Protein AF-A0AA38IDA2-F1 (afdb_monomer)

Organism: NCBI:txid2755281

Foldseek 3Di:
DDLQADDLVVLLVLQAADQLPDDDLVSNLVSNVVSLSRHDPVCNQVSVVSNLVSYHHVLVVQPVPDDDRDPVVSSVSSCVRRNPCCDLVNLVVCLVVQDADPPHDPVNSVVVNVVSVVVNVVNVVVPDDVPPVPPPDD

Radius of gyration: 19.17 Å; Cα contacts (8 Å, |Δi|>4): 107; chains: 1; bounding box: 51×43×47 Å

InterPro domains:
  IPR005162 Retrotransposon-derived protein PEG10, N-terminal capsid-like domain [PF03732] (64-122)

Secondary structure (DSSP, 8-state):
----PPPHHHHHHH---B-SSSS-HHHHHHHHHHHHHTS-TTTHHHHHHHHHHTB-HHHHHHHTTS----HHHHHHHHHHHHS----HHHHHHHHHT----TT--HHHHHHHHHHHHHHHHHHHHTT--GGGGGSS--

Nearest PDB structures (foldseek):
  8uyo-assembly1_1  TM=7.172E-01  e=9.179E-02  Homo sapiens

Mean predicted aligned error: 11.55 Å

Sequence (138 aa):
MAEIELPFAEALRLVPEFDGRNLDLHAFINKCDFAITSVKETVKPSLLKGIITKLSGRALDVIKYREITQWNELKFMLEESFGWKKTISYLQMQLNSCVQSRNEDVRSYSLRLEELQYKLINASCENKTEAESKTIST

Structure (mmCIF, N/CA/C/O backbone):
data_AF-A0AA38IDA2-F1
#
_entry.id   AF-A0AA38IDA2-F1
#
loop_
_atom_site.group_PDB
_atom_site.id
_atom_site.type_symbol
_atom_site.label_atom_id
_atom_site.label_alt_id
_atom_site.label_comp_id
_atom_site.label_asym_id
_atom_site.label_entity_id
_atom_site.label_seq_id
_atom_site.pdbx_PDB_ins_code
_atom_site.Cartn_x
_atom_site.Cartn_y
_atom_site.Cartn_z
_atom_site.occupancy
_atom_site.B_iso_or_equiv
_atom_site.auth_seq_id
_atom_site.auth_comp_id
_atom_site.auth_asym_id
_atom_site.auth_atom_id
_atom_site.pdbx_PDB_model_num
ATOM 1 N N . MET A 1 1 ? -17.365 23.407 -0.052 1.00 38.03 1 MET A N 1
ATOM 2 C CA . MET A 1 1 ? -17.645 22.310 -1.004 1.00 38.03 1 MET A CA 1
ATOM 3 C C . MET A 1 1 ? -18.004 21.105 -0.159 1.00 38.03 1 MET A C 1
ATOM 5 O O . MET A 1 1 ? -17.270 20.852 0.783 1.00 38.03 1 MET A O 1
ATOM 9 N N . ALA A 1 2 ? -19.154 20.467 -0.373 1.00 42.44 2 ALA A N 1
ATOM 10 C CA . ALA A 1 2 ? -19.535 19.303 0.426 1.00 42.44 2 ALA A CA 1
ATOM 11 C C . ALA A 1 2 ? -18.580 18.145 0.098 1.00 42.44 2 ALA A C 1
ATOM 13 O O . ALA A 1 2 ? -18.481 17.760 -1.067 1.00 42.44 2 ALA A O 1
ATOM 14 N N . GLU A 1 3 ? -17.853 17.641 1.094 1.00 59.50 3 GLU A N 1
ATOM 15 C CA . GLU A 1 3 ? -17.128 16.376 0.975 1.00 59.50 3 GLU A CA 1
ATOM 16 C C . GLU A 1 3 ? -18.169 15.282 0.730 1.00 59.50 3 GLU A C 1
ATOM 18 O O . GLU A 1 3 ? -19.070 15.066 1.540 1.00 59.50 3 GLU A O 1
ATOM 23 N N . ILE A 1 4 ? -18.116 14.655 -0.444 1.00 69.25 4 ILE A N 1
ATOM 24 C CA . ILE A 1 4 ? -18.990 13.529 -0.761 1.00 69.25 4 ILE A CA 1
ATOM 25 C C . ILE A 1 4 ? -18.483 12.351 0.065 1.00 69.25 4 ILE A C 1
ATOM 27 O O . ILE A 1 4 ? -17.495 11.713 -0.286 1.00 69.25 4 ILE A O 1
ATOM 31 N N . GLU A 1 5 ? -19.155 12.087 1.178 1.00 83.94 5 GLU A N 1
ATOM 32 C CA . GLU A 1 5 ? -18.898 10.910 1.995 1.00 83.94 5 GLU A CA 1
ATOM 33 C C . GLU A 1 5 ? -19.542 9.687 1.336 1.00 83.94 5 GLU A C 1
ATOM 35 O O . GLU A 1 5 ? -20.761 9.610 1.153 1.00 83.94 5 GLU A O 1
ATOM 40 N N . LEU A 1 6 ? -18.719 8.707 0.984 1.00 87.06 6 LEU A N 1
ATOM 41 C CA . LEU A 1 6 ? -19.168 7.431 0.461 1.00 87.06 6 LEU A CA 1
ATOM 42 C C . LEU A 1 6 ? -19.733 6.554 1.590 1.00 87.06 6 LEU A C 1
ATOM 44 O O . LEU A 1 6 ? -19.153 6.459 2.677 1.00 87.06 6 LEU A O 1
ATOM 48 N N . PRO A 1 7 ? -20.843 5.840 1.343 1.00 92.12 7 PRO A N 1
ATOM 49 C CA . PRO A 1 7 ? -21.285 4.768 2.222 1.00 92.12 7 PRO A CA 1
ATOM 50 C C . PRO A 1 7 ? -20.226 3.662 2.333 1.00 92.12 7 PRO A C 1
ATOM 52 O O . PRO A 1 7 ? -19.516 3.370 1.371 1.00 92.12 7 PRO A O 1
ATOM 55 N N . PHE A 1 8 ? -20.187 2.971 3.477 1.00 91.19 8 PHE A N 1
ATOM 56 C CA . PHE A 1 8 ? -19.240 1.874 3.737 1.00 91.19 8 PHE A CA 1
ATOM 57 C C . PHE A 1 8 ? -19.191 0.827 2.612 1.00 91.19 8 PHE A C 1
ATOM 59 O O . PHE A 1 8 ? -18.110 0.409 2.205 1.00 91.19 8 PHE A O 1
ATOM 66 N N . ALA A 1 9 ? -20.353 0.418 2.095 1.00 91.31 9 ALA A N 1
ATOM 67 C CA . ALA A 1 9 ? -20.438 -0.597 1.048 1.00 91.31 9 ALA A CA 1
ATOM 68 C C . ALA A 1 9 ? -19.756 -0.152 -0.256 1.00 91.31 9 ALA A C 1
ATOM 70 O O . ALA A 1 9 ? -19.055 -0.947 -0.875 1.00 91.31 9 ALA A O 1
ATOM 71 N N . GLU A 1 10 ? -19.913 1.114 -0.647 1.00 92.88 10 GLU A N 1
ATOM 72 C CA . GLU A 1 10 ? -19.282 1.661 -1.852 1.00 92.88 10 GLU A CA 1
ATOM 73 C C . GLU A 1 10 ? -17.776 1.833 -1.655 1.00 92.88 10 GLU A C 1
ATOM 75 O O . GLU A 1 10 ? -16.992 1.435 -2.514 1.00 92.88 10 GLU A O 1
ATOM 80 N N . ALA A 1 11 ? -17.352 2.312 -0.482 1.00 92.56 11 ALA A N 1
ATOM 81 C CA . ALA A 1 11 ? -15.935 2.407 -0.146 1.00 92.56 11 ALA A CA 1
ATOM 82 C C . ALA A 1 11 ? -15.240 1.034 -0.175 1.00 92.56 11 ALA A C 1
ATOM 84 O O . ALA A 1 11 ? -14.157 0.901 -0.739 1.00 92.56 11 ALA A O 1
ATOM 85 N N . LEU A 1 12 ? -15.880 -0.013 0.358 1.00 93.62 12 LEU A N 1
ATOM 86 C CA . LEU A 1 12 ? -15.328 -1.369 0.354 1.00 93.62 12 LEU A CA 1
ATOM 87 C C . LEU A 1 12 ? -15.230 -1.971 -1.059 1.00 93.62 12 LEU A C 1
ATOM 89 O O . LEU A 1 12 ? -14.320 -2.752 -1.324 1.00 93.62 12 LEU A O 1
ATOM 93 N N . ARG A 1 13 ? -16.132 -1.605 -1.982 1.00 93.94 13 ARG A N 1
ATOM 94 C CA . ARG A 1 13 ? -16.082 -2.057 -3.387 1.00 93.94 13 ARG A CA 1
ATOM 95 C C . ARG A 1 13 ? -14.895 -1.489 -4.157 1.00 93.94 13 ARG A C 1
ATOM 97 O O . ARG A 1 13 ? -14.447 -2.118 -5.112 1.00 93.94 13 ARG A O 1
ATOM 104 N N . LEU A 1 14 ? -14.395 -0.323 -3.753 1.00 92.25 14 LEU A N 1
ATOM 105 C CA . LEU A 1 14 ? -13.223 0.304 -4.366 1.00 92.25 14 LEU A CA 1
ATOM 106 C C . LEU A 1 14 ? -11.917 -0.399 -3.986 1.00 92.25 14 LEU A C 1
ATOM 108 O O . LEU A 1 14 ? -10.939 -0.290 -4.726 1.00 92.25 14 LEU A O 1
ATOM 112 N N . VAL A 1 15 ? -11.905 -1.119 -2.861 1.00 93.44 15 VAL A N 1
ATOM 113 C CA . VAL A 1 15 ? -10.726 -1.821 -2.349 1.00 93.44 15 VAL A CA 1
ATOM 114 C C . VAL A 1 15 ? -10.456 -3.071 -3.199 1.00 93.44 15 VAL A C 1
ATOM 116 O O . VAL A 1 15 ? -11.250 -4.018 -3.168 1.00 93.44 15 VAL A O 1
ATOM 119 N N . PRO A 1 16 ? -9.345 -3.109 -3.958 1.00 93.38 16 PRO A N 1
ATOM 120 C CA . PRO A 1 16 ? -8.975 -4.282 -4.740 1.00 93.38 16 PRO A CA 1
ATOM 121 C C . PRO A 1 16 ? -8.382 -5.381 -3.847 1.00 93.38 16 PRO A C 1
ATOM 123 O O . PRO A 1 16 ? -7.975 -5.135 -2.715 1.00 93.38 16 PRO A O 1
ATOM 126 N N . GLU A 1 17 ? -8.298 -6.600 -4.371 1.00 93.88 17 GLU A N 1
ATOM 127 C CA . GLU A 1 17 ? -7.562 -7.685 -3.714 1.00 93.88 17 GLU A CA 1
ATOM 128 C C . GLU A 1 17 ? -6.052 -7.519 -3.906 1.00 93.88 17 GLU A C 1
ATOM 130 O O . GLU A 1 17 ? -5.595 -7.044 -4.950 1.00 93.88 17 GLU A O 1
ATOM 135 N N . PHE A 1 18 ? -5.271 -7.922 -2.901 1.00 94.19 18 PHE A N 1
ATOM 136 C CA . PHE A 1 18 ? -3.812 -7.870 -2.960 1.00 94.19 18 PHE A CA 1
ATOM 137 C C . PHE A 1 18 ? -3.174 -9.106 -2.334 1.00 94.19 18 PHE A C 1
ATOM 139 O O . PHE A 1 18 ? -3.382 -9.414 -1.162 1.00 94.19 18 PHE A O 1
ATOM 146 N N . ASP A 1 19 ? -2.369 -9.809 -3.127 1.00 92.00 19 ASP A N 1
ATOM 147 C CA . ASP A 1 19 ? -1.697 -11.056 -2.744 1.00 92.00 19 ASP A CA 1
ATOM 148 C C . ASP A 1 19 ? -0.184 -10.891 -2.497 1.00 92.00 19 ASP A C 1
ATOM 150 O O . ASP A 1 19 ? 0.516 -11.836 -2.107 1.00 92.00 19 ASP A O 1
ATOM 154 N N . GLY A 1 20 ? 0.341 -9.688 -2.752 1.00 85.50 20 GLY A N 1
ATOM 155 C CA . GLY A 1 20 ? 1.768 -9.386 -2.711 1.00 85.50 20 GLY A CA 1
ATOM 156 C C . GLY A 1 20 ? 2.564 -9.906 -3.915 1.00 85.50 20 GLY A C 1
ATOM 157 O O . GLY A 1 20 ? 3.777 -10.085 -3.789 1.00 85.50 20 GLY A O 1
ATOM 158 N N . ARG A 1 21 ? 1.932 -10.229 -5.054 1.00 79.38 21 ARG A N 1
ATOM 159 C CA . ARG A 1 21 ? 2.596 -10.691 -6.296 1.00 79.38 21 ARG A CA 1
ATOM 160 C C . ARG A 1 21 ? 2.066 -10.025 -7.565 1.00 79.38 21 ARG A C 1
ATOM 162 O O . ARG A 1 21 ? 2.876 -9.667 -8.413 1.00 79.38 21 ARG A O 1
ATOM 169 N N . ASN A 1 22 ? 0.745 -9.922 -7.708 1.00 60.94 22 ASN A N 1
ATOM 170 C CA . ASN A 1 22 ? 0.095 -9.711 -9.007 1.00 60.94 22 ASN A CA 1
ATOM 171 C C . ASN A 1 22 ? -0.440 -8.289 -9.239 1.00 60.94 22 ASN A C 1
ATOM 173 O O . ASN A 1 22 ? -0.629 -7.898 -10.389 1.00 60.94 22 ASN A O 1
ATOM 177 N N . LEU A 1 23 ? -0.684 -7.511 -8.179 1.00 65.81 23 LEU A N 1
ATOM 178 C CA . LEU A 1 23 ? -1.113 -6.115 -8.294 1.00 65.81 23 LEU A CA 1
ATOM 179 C C . LEU A 1 23 ? 0.061 -5.169 -8.030 1.00 65.81 23 LEU A C 1
ATOM 181 O O . LEU A 1 23 ? 0.865 -5.413 -7.130 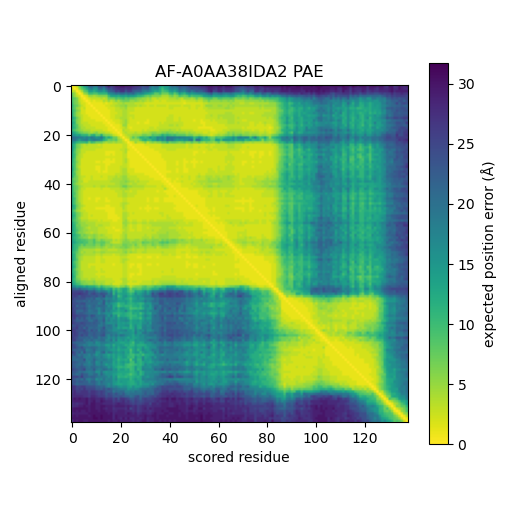1.00 65.81 23 LEU A O 1
ATOM 185 N N . ASP A 1 24 ? 0.115 -4.060 -8.767 1.00 81.31 24 ASP A N 1
ATOM 186 C CA . ASP A 1 24 ? 0.975 -2.931 -8.419 1.00 81.31 24 ASP A CA 1
ATOM 187 C C . ASP A 1 24 ? 0.581 -2.403 -7.029 1.00 81.31 24 ASP A C 1
ATOM 189 O O . ASP A 1 24 ? -0.559 -1.973 -6.814 1.00 81.31 24 ASP A O 1
ATOM 193 N N . LEU A 1 25 ? 1.524 -2.456 -6.083 1.00 87.50 25 LEU A N 1
ATOM 194 C CA . LEU A 1 25 ? 1.329 -1.981 -4.717 1.00 87.50 25 LEU A CA 1
ATOM 195 C C . LEU A 1 25 ? 0.875 -0.515 -4.697 1.00 87.50 25 LEU A C 1
ATOM 197 O O . LEU A 1 25 ? -0.008 -0.171 -3.914 1.00 87.50 25 LEU A O 1
ATOM 201 N N . HIS A 1 26 ? 1.418 0.339 -5.571 1.00 86.56 26 HIS A N 1
ATOM 202 C CA . HIS A 1 26 ? 1.007 1.743 -5.632 1.00 86.56 26 HIS A CA 1
ATOM 203 C C . HIS A 1 26 ? -0.458 1.877 -6.048 1.00 86.56 26 HIS A C 1
ATOM 205 O O . HIS A 1 26 ? -1.199 2.665 -5.464 1.00 86.56 26 HIS A O 1
ATOM 211 N N . ALA A 1 27 ? -0.912 1.075 -7.014 1.00 87.81 27 ALA A N 1
ATOM 212 C CA . ALA A 1 27 ? -2.309 1.073 -7.434 1.00 87.81 27 ALA A CA 1
ATOM 213 C C . ALA A 1 27 ? -3.251 0.572 -6.324 1.00 87.81 27 ALA A C 1
ATOM 215 O O . ALA A 1 27 ? -4.348 1.112 -6.171 1.00 87.81 27 ALA A O 1
ATOM 216 N N . PHE A 1 28 ? -2.829 -0.431 -5.542 1.00 92.31 28 PHE A N 1
ATOM 217 C CA . PHE A 1 28 ? -3.552 -0.878 -4.346 1.00 92.31 28 PHE A CA 1
ATOM 218 C C . PHE A 1 28 ? -3.670 0.256 -3.320 1.00 92.31 28 PHE A C 1
ATOM 220 O O . PHE A 1 28 ? -4.779 0.627 -2.936 1.00 92.31 28 PHE A O 1
ATOM 227 N N . ILE A 1 29 ? -2.532 0.836 -2.924 1.00 92.88 29 ILE A N 1
ATOM 228 C CA . ILE A 1 29 ? -2.450 1.896 -1.914 1.00 92.88 29 ILE A CA 1
ATOM 229 C C . ILE A 1 29 ? -3.296 3.098 -2.321 1.00 92.88 29 ILE A C 1
ATOM 231 O O . ILE A 1 29 ? -4.108 3.542 -1.522 1.00 92.88 29 ILE A O 1
ATOM 235 N N . ASN A 1 30 ? -3.185 3.572 -3.564 1.00 91.38 30 ASN A N 1
ATOM 236 C CA . ASN A 1 30 ? -3.934 4.738 -4.037 1.00 91.38 30 ASN A CA 1
ATOM 237 C C . ASN A 1 30 ? -5.455 4.525 -3.966 1.00 91.38 30 ASN A C 1
ATOM 239 O O . ASN A 1 30 ? -6.195 5.432 -3.586 1.00 91.38 30 ASN A O 1
ATOM 243 N N . LYS A 1 31 ? -5.939 3.323 -4.306 1.00 93.56 31 LYS A N 1
ATOM 244 C CA . LYS A 1 31 ? -7.370 2.989 -4.204 1.00 93.56 31 LYS A CA 1
ATOM 245 C C . LYS A 1 31 ? -7.835 2.918 -2.751 1.00 93.56 31 LYS A C 1
ATOM 247 O O . LYS A 1 31 ? -8.916 3.413 -2.437 1.00 93.56 31 LYS A O 1
ATOM 252 N N . CYS A 1 32 ? -7.022 2.345 -1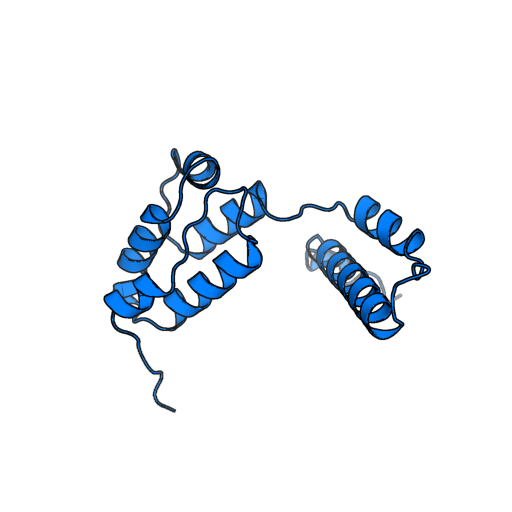.867 1.00 95.00 32 CYS A N 1
ATOM 253 C CA . CYS A 1 32 ? -7.309 2.289 -0.435 1.00 95.00 32 CYS A CA 1
ATOM 254 C C . CYS A 1 32 ? -7.254 3.678 0.227 1.00 95.00 32 CYS A C 1
ATOM 256 O O . CYS A 1 32 ? -8.147 3.999 1.007 1.00 95.00 32 CYS A O 1
ATOM 258 N N . ASP A 1 33 ? -6.280 4.522 -0.129 1.00 94.81 33 ASP A N 1
ATOM 259 C CA . ASP A 1 33 ? -6.168 5.919 0.315 1.00 94.81 33 ASP A CA 1
ATOM 260 C C . ASP A 1 33 ? -7.425 6.703 -0.083 1.00 94.81 33 ASP A C 1
ATOM 262 O O . ASP A 1 33 ? -8.034 7.386 0.744 1.00 94.81 33 ASP A O 1
ATOM 266 N N . PHE A 1 34 ? -7.879 6.548 -1.3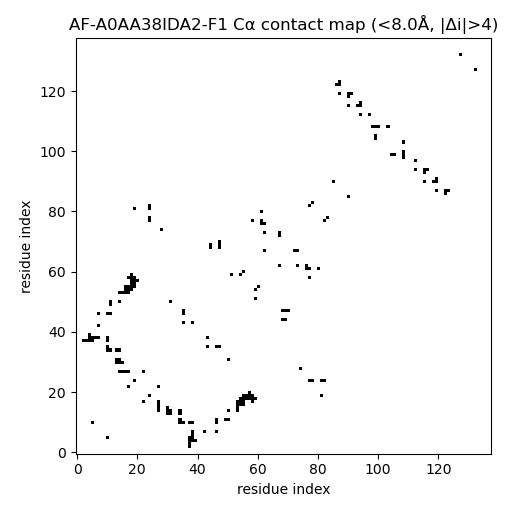29 1.00 94.25 34 PHE A N 1
ATOM 267 C CA . PHE A 1 34 ? -9.119 7.168 -1.787 1.00 94.25 34 PHE A CA 1
ATOM 268 C C . PHE A 1 34 ? -10.340 6.656 -1.007 1.00 94.25 34 PHE A C 1
ATOM 270 O O . PHE A 1 34 ? -11.150 7.455 -0.541 1.00 94.25 34 PHE A O 1
ATOM 277 N N . ALA A 1 35 ? -10.463 5.342 -0.795 1.00 94.38 35 ALA A N 1
ATOM 278 C CA . ALA A 1 35 ? -11.575 4.770 -0.036 1.00 94.38 35 ALA A CA 1
ATOM 279 C C . ALA A 1 35 ? -11.598 5.254 1.427 1.00 94.38 35 ALA A C 1
ATOM 281 O O . ALA A 1 35 ? -12.662 5.588 1.941 1.00 94.38 35 ALA A O 1
ATOM 282 N N . ILE A 1 36 ? -10.438 5.335 2.087 1.00 93.88 36 ILE A N 1
ATOM 283 C CA . ILE A 1 36 ? -10.300 5.797 3.479 1.00 93.88 36 ILE A CA 1
ATOM 284 C C . ILE A 1 36 ? -10.583 7.297 3.612 1.00 93.88 36 ILE A C 1
ATOM 286 O O . ILE A 1 36 ? -11.222 7.709 4.577 1.00 93.88 36 ILE A O 1
ATOM 290 N N . THR A 1 37 ? -10.122 8.118 2.667 1.00 93.06 37 THR A N 1
ATOM 291 C CA . THR A 1 37 ? -10.361 9.575 2.681 1.00 93.06 37 THR A CA 1
ATOM 292 C C . THR A 1 37 ? -11.796 9.941 2.312 1.00 93.06 37 THR A C 1
ATOM 294 O O . THR A 1 37 ? -12.285 10.979 2.743 1.00 93.06 37 THR A O 1
ATOM 297 N N . SER A 1 38 ? -12.494 9.068 1.582 1.00 91.75 38 SER A N 1
ATOM 298 C CA . SER A 1 38 ? -13.877 9.286 1.150 1.00 91.75 38 SER A CA 1
ATOM 299 C C . SER A 1 38 ? -14.933 8.845 2.170 1.00 91.75 38 SER A C 1
ATOM 301 O O . SER A 1 38 ? -16.116 8.897 1.855 1.00 91.75 38 SER A O 1
ATOM 303 N N . VAL A 1 39 ? -14.568 8.376 3.369 1.00 92.88 39 VAL A N 1
ATOM 304 C CA . VAL A 1 39 ? -15.532 7.932 4.397 1.00 92.88 39 VAL A CA 1
ATOM 305 C C . VAL A 1 39 ? -15.405 8.721 5.697 1.00 92.88 39 VAL A C 1
ATOM 307 O O . VAL A 1 39 ? -14.348 9.257 6.027 1.00 92.88 39 VAL A O 1
ATOM 310 N N . LYS A 1 40 ? -16.480 8.710 6.495 1.00 92.12 40 LYS A N 1
ATOM 311 C CA . LYS A 1 40 ? -16.493 9.250 7.863 1.00 92.12 40 LYS A CA 1
ATOM 312 C C . LYS A 1 40 ? -15.415 8.620 8.737 1.00 92.12 40 LYS A C 1
ATOM 314 O O . LYS A 1 40 ? -15.217 7.404 8.705 1.00 92.12 40 LYS A O 1
ATOM 319 N N . GLU A 1 41 ? -14.839 9.422 9.632 1.00 90.38 41 GLU A N 1
ATOM 320 C CA . GLU A 1 41 ? -13.842 8.976 10.618 1.00 90.38 41 GLU A CA 1
ATOM 321 C C . GLU A 1 41 ? -14.321 7.766 11.435 1.00 90.38 41 GLU A C 1
ATOM 323 O O . GLU A 1 41 ? -13.584 6.808 11.645 1.00 90.38 41 GLU A O 1
ATOM 328 N N . THR A 1 42 ? -15.602 7.750 11.814 1.00 91.88 42 THR A N 1
ATOM 329 C CA . THR A 1 42 ? -16.221 6.657 12.581 1.00 91.88 42 THR A CA 1
ATOM 330 C C . THR A 1 42 ? -16.263 5.324 11.828 1.00 91.88 42 THR A C 1
ATOM 332 O O . THR A 1 42 ? -16.347 4.266 12.451 1.00 91.88 42 THR A O 1
ATOM 335 N N . VAL A 1 43 ? -16.202 5.354 10.494 1.00 93.38 43 VAL A N 1
ATOM 336 C CA . VAL A 1 43 ? -16.275 4.172 9.625 1.00 93.38 43 VAL A CA 1
ATOM 337 C C . VAL A 1 43 ? -14.881 3.639 9.282 1.00 93.38 43 VAL A C 1
ATOM 339 O O . VAL A 1 43 ? -14.744 2.440 9.023 1.00 93.38 43 VAL A O 1
ATOM 342 N N . LYS A 1 44 ? -13.833 4.473 9.343 1.00 93.62 44 LYS A N 1
ATOM 343 C CA . LYS A 1 44 ? -12.453 4.098 8.982 1.00 93.62 44 LYS A CA 1
ATOM 344 C C . LYS A 1 44 ? -11.943 2.822 9.670 1.00 93.62 44 LYS A C 1
ATOM 346 O O . LYS A 1 44 ? -11.395 1.984 8.956 1.00 93.62 44 LYS A O 1
ATOM 351 N N . PRO A 1 45 ? -12.174 2.573 10.978 1.00 95.06 45 PRO A N 1
ATOM 352 C CA . PRO A 1 45 ? -11.741 1.321 11.611 1.00 95.06 45 PRO A CA 1
ATOM 353 C C . PRO A 1 45 ? -12.415 0.078 11.015 1.00 95.06 45 PRO A C 1
ATOM 355 O O . PRO A 1 45 ? -11.798 -0.979 10.886 1.00 95.06 45 PRO A O 1
ATOM 358 N N . SER A 1 46 ? -13.686 0.195 10.623 1.00 95.06 46 SER A N 1
ATOM 359 C CA . SER A 1 46 ? -14.418 -0.897 9.972 1.00 95.06 46 SER A CA 1
ATOM 360 C C . SER A 1 46 ? -13.947 -1.101 8.535 1.00 95.06 46 SER A C 1
ATOM 362 O O . SER A 1 46 ? -13.804 -2.238 8.088 1.00 95.06 46 SER A O 1
ATOM 364 N N . LEU A 1 47 ? -13.659 -0.010 7.818 1.00 96.06 47 LEU A N 1
ATOM 365 C CA . LEU A 1 47 ? -13.102 -0.074 6.470 1.00 96.06 47 LEU A CA 1
ATOM 366 C C . LEU A 1 47 ? -11.701 -0.692 6.473 1.00 96.06 47 LEU A C 1
ATOM 368 O O . LEU A 1 47 ? -11.431 -1.540 5.632 1.00 96.06 47 LEU A O 1
ATOM 372 N N . LEU A 1 48 ? -10.854 -0.365 7.454 1.00 96.69 48 LEU A N 1
ATOM 373 C CA . LEU A 1 48 ? -9.543 -0.991 7.635 1.00 96.69 48 LEU A CA 1
ATOM 374 C C . LEU A 1 48 ? -9.657 -2.510 7.800 1.00 96.69 48 LEU A C 1
ATOM 376 O O . LEU A 1 48 ? -8.945 -3.251 7.126 1.00 96.69 48 LEU A O 1
ATOM 380 N N . LYS A 1 49 ? -10.592 -2.988 8.631 1.00 95.31 49 LYS A N 1
ATOM 381 C CA . LYS A 1 49 ? -10.871 -4.430 8.741 1.00 95.31 49 LYS A CA 1
ATOM 382 C C . LYS A 1 49 ? -11.285 -5.017 7.394 1.00 95.31 49 LYS A C 1
ATOM 384 O O . LYS A 1 49 ? -10.779 -6.066 7.011 1.00 95.31 49 LYS A O 1
ATOM 389 N N . GLY A 1 50 ? -12.146 -4.318 6.655 1.00 95.75 50 GLY A N 1
ATOM 390 C CA . GLY A 1 50 ? -12.520 -4.682 5.288 1.00 95.75 50 GLY A CA 1
ATOM 391 C C . GLY A 1 50 ? -11.316 -4.788 4.346 1.00 95.75 50 GLY A C 1
ATOM 392 O O . GLY A 1 50 ? -11.186 -5.784 3.640 1.00 95.75 50 GLY A O 1
ATOM 393 N N . ILE A 1 51 ? -10.390 -3.829 4.390 1.00 95.94 51 ILE A N 1
ATOM 394 C CA . ILE A 1 51 ? -9.150 -3.853 3.602 1.00 95.94 51 ILE A CA 1
ATOM 395 C C . ILE A 1 51 ? -8.282 -5.054 3.984 1.00 95.94 51 ILE A C 1
ATOM 397 O O . ILE A 1 51 ? -7.805 -5.759 3.100 1.00 95.94 51 ILE A O 1
ATOM 401 N N . ILE A 1 52 ? -8.133 -5.350 5.277 1.00 95.25 52 ILE A N 1
ATOM 402 C CA . ILE A 1 52 ? -7.384 -6.524 5.748 1.00 95.25 52 ILE A CA 1
ATOM 403 C C . ILE A 1 52 ? -7.982 -7.819 5.182 1.00 95.25 52 ILE A C 1
ATOM 405 O O . ILE A 1 52 ? -7.234 -8.695 4.758 1.00 95.25 52 ILE A O 1
ATOM 409 N N . THR A 1 53 ? -9.314 -7.931 5.081 1.00 94.75 53 THR A N 1
ATOM 410 C CA . THR A 1 53 ? -9.952 -9.115 4.465 1.00 94.75 53 THR A CA 1
ATOM 411 C C . THR A 1 53 ? -9.687 -9.265 2.964 1.00 94.75 53 THR A C 1
ATOM 413 O O . THR A 1 53 ? -9.881 -10.349 2.421 1.00 94.75 53 THR A O 1
ATOM 416 N N . LYS A 1 54 ? -9.247 -8.198 2.284 1.00 94.50 54 LYS A N 1
ATOM 417 C CA . LYS A 1 54 ? -8.863 -8.208 0.862 1.00 94.50 54 LYS A CA 1
ATOM 418 C C . LYS A 1 54 ? -7.397 -8.584 0.640 1.00 94.50 54 LYS A C 1
ATOM 420 O O . LYS A 1 54 ? -6.971 -8.733 -0.508 1.00 94.50 54 LYS A O 1
ATOM 425 N N . LEU A 1 55 ? -6.633 -8.754 1.718 1.00 94.25 55 LEU A N 1
ATOM 426 C CA . LEU A 1 55 ? -5.265 -9.244 1.662 1.00 94.25 55 LEU A CA 1
ATOM 427 C C . LEU A 1 55 ? -5.250 -10.769 1.638 1.00 94.25 55 LEU A C 1
ATOM 429 O O . LEU A 1 55 ? -5.962 -11.438 2.383 1.00 94.25 55 LEU A O 1
ATOM 433 N N . SER A 1 56 ? -4.394 -11.327 0.793 1.00 93.75 56 SER A N 1
ATOM 434 C CA . SER A 1 56 ? -4.199 -12.769 0.676 1.00 93.75 56 SER A CA 1
ATOM 435 C C . SER A 1 56 ? -2.723 -13.104 0.462 1.00 93.75 56 SER A C 1
ATOM 437 O O . SER A 1 56 ? -1.871 -12.217 0.355 1.00 93.75 56 SER A O 1
ATOM 439 N N . GLY A 1 57 ? -2.392 -14.397 0.448 1.00 92.81 57 GLY A N 1
ATOM 440 C CA . GLY A 1 57 ? -1.045 -14.873 0.136 1.00 92.81 57 GLY A CA 1
ATOM 441 C C . GLY A 1 57 ? 0.045 -14.198 0.975 1.00 92.81 57 GLY A C 1
ATOM 442 O O . GLY A 1 57 ? -0.049 -14.126 2.200 1.00 92.81 57 GLY A O 1
ATOM 443 N N . ARG A 1 58 ? 1.073 -13.667 0.298 1.00 90.56 58 ARG A N 1
ATOM 444 C CA . ARG A 1 58 ? 2.222 -13.047 0.976 1.00 90.56 58 ARG A CA 1
ATOM 445 C C . ARG A 1 58 ? 1.827 -11.782 1.730 1.00 90.56 58 ARG A C 1
ATOM 447 O O . ARG A 1 58 ? 2.406 -11.508 2.775 1.00 90.56 58 ARG A O 1
ATOM 454 N N . ALA A 1 59 ? 0.868 -11.016 1.211 1.00 91.75 59 ALA A N 1
ATOM 455 C CA . ALA A 1 59 ? 0.419 -9.790 1.864 1.00 91.75 59 ALA A CA 1
ATOM 456 C C . ALA A 1 59 ? -0.214 -10.078 3.230 1.00 91.75 59 ALA A C 1
ATOM 458 O O . ALA A 1 59 ? 0.063 -9.371 4.195 1.00 91.75 59 ALA A O 1
ATOM 459 N N . LEU A 1 60 ? -0.989 -11.162 3.330 1.00 92.81 60 LEU A N 1
ATOM 460 C CA . LEU A 1 60 ? -1.545 -11.616 4.602 1.00 92.81 60 LEU A CA 1
ATOM 461 C C . LEU A 1 60 ? -0.453 -12.144 5.550 1.00 92.81 60 LEU A C 1
ATOM 463 O O . LEU A 1 60 ? -0.482 -11.857 6.746 1.00 92.81 60 LEU A O 1
ATOM 467 N N . ASP A 1 61 ? 0.547 -12.858 5.025 1.00 92.56 61 ASP A N 1
ATOM 468 C CA . ASP A 1 61 ? 1.678 -13.361 5.816 1.00 92.56 61 ASP A CA 1
ATOM 469 C C . ASP A 1 61 ? 2.495 -12.256 6.499 1.00 92.56 61 ASP A C 1
ATOM 471 O O . ASP A 1 61 ? 3.009 -12.477 7.595 1.00 92.56 61 ASP A O 1
ATOM 475 N N . VAL A 1 62 ? 2.609 -11.077 5.881 1.00 90.75 62 VAL A N 1
ATOM 476 C CA . VAL A 1 62 ? 3.327 -9.924 6.456 1.00 90.75 62 VAL A CA 1
ATOM 477 C C . VAL A 1 62 ? 2.636 -9.397 7.714 1.00 90.75 62 VAL A C 1
ATOM 479 O O . VAL A 1 62 ? 3.302 -8.947 8.646 1.00 90.75 62 VAL A O 1
ATOM 482 N N . ILE A 1 63 ? 1.308 -9.484 7.765 1.00 92.19 63 ILE A N 1
ATOM 483 C CA . ILE A 1 63 ? 0.507 -8.849 8.815 1.00 92.19 63 ILE A CA 1
ATOM 484 C C . ILE A 1 63 ? -0.046 -9.827 9.857 1.00 92.19 63 ILE A C 1
ATOM 486 O O . ILE A 1 63 ? -0.543 -9.395 10.891 1.00 92.19 63 ILE A O 1
ATOM 490 N N . LYS A 1 64 ? 0.053 -11.142 9.627 1.00 89.19 64 LYS A N 1
ATOM 491 C CA . LYS A 1 64 ? -0.630 -12.185 10.423 1.00 89.19 64 LYS A CA 1
ATOM 492 C C . LYS A 1 64 ? -0.356 -12.179 11.932 1.00 89.19 64 LYS A C 1
ATOM 494 O O . LYS A 1 64 ? -1.172 -12.693 12.688 1.00 89.19 64 LYS A O 1
ATOM 499 N N . TYR A 1 65 ? 0.786 -11.649 12.369 1.00 87.88 65 TYR A N 1
ATOM 500 C CA . TYR A 1 65 ? 1.187 -11.605 13.783 1.00 87.88 65 TYR A CA 1
ATOM 501 C C . TYR A 1 65 ? 1.199 -10.185 14.356 1.00 87.88 65 TYR A C 1
ATOM 503 O O . TYR A 1 65 ? 1.829 -9.946 15.385 1.00 87.88 65 TYR A O 1
ATOM 511 N N . ARG A 1 66 ? 0.559 -9.229 13.677 1.00 88.06 66 ARG A N 1
ATOM 512 C CA . ARG A 1 66 ? 0.533 -7.823 14.080 1.00 88.06 66 ARG A CA 1
ATOM 513 C C . ARG A 1 66 ? -0.902 -7.348 14.225 1.00 88.06 66 ARG A C 1
ATOM 515 O O . ARG A 1 66 ? -1.758 -7.657 13.399 1.00 88.06 66 ARG A O 1
ATOM 522 N N . GLU A 1 67 ? -1.156 -6.587 15.280 1.00 89.94 67 GLU A N 1
ATOM 523 C CA . GLU A 1 67 ? -2.440 -5.928 15.473 1.00 89.94 67 GLU A CA 1
ATOM 524 C C . GLU A 1 67 ? -2.416 -4.575 14.767 1.00 89.94 67 GLU A C 1
ATOM 526 O O . GLU A 1 67 ? -1.812 -3.623 15.248 1.00 89.94 67 GLU A O 1
ATOM 531 N N . ILE A 1 68 ? -3.072 -4.505 13.612 1.00 92.94 68 ILE A N 1
ATOM 532 C CA . ILE A 1 68 ? -3.136 -3.287 12.808 1.00 92.94 68 ILE A CA 1
ATOM 533 C C . ILE A 1 68 ? -4.369 -2.493 13.202 1.00 92.94 68 ILE A C 1
ATOM 535 O O . ILE A 1 68 ? -5.502 -2.934 12.985 1.00 92.94 68 ILE A O 1
ATOM 539 N N . THR A 1 69 ? -4.147 -1.288 13.715 1.00 91.56 69 THR A N 1
ATOM 540 C CA . THR A 1 69 ? -5.237 -0.398 14.148 1.00 91.56 69 THR A CA 1
ATOM 541 C C . THR A 1 69 ? -5.413 0.816 13.244 1.00 91.56 69 THR A C 1
ATOM 543 O O . THR A 1 69 ? -6.488 1.417 13.231 1.00 91.56 69 THR A O 1
ATOM 546 N N . GLN A 1 70 ? -4.388 1.156 12.458 1.00 93.38 70 GLN A N 1
ATOM 547 C CA . GLN A 1 70 ? -4.367 2.331 11.593 1.00 93.38 70 GLN A CA 1
ATOM 548 C C . GLN A 1 70 ? -4.011 1.964 10.153 1.00 93.38 70 GLN A C 1
ATOM 550 O O . GLN A 1 70 ? -3.142 1.132 9.896 1.00 93.38 70 GLN A O 1
ATOM 555 N N . TRP A 1 71 ? -4.644 2.641 9.192 1.00 94.81 71 TRP A N 1
ATOM 556 C CA . TRP A 1 71 ? -4.340 2.443 7.772 1.00 94.81 71 TRP A CA 1
ATOM 557 C C . TRP A 1 71 ? -2.879 2.773 7.436 1.00 94.81 71 TRP A C 1
ATOM 559 O O . TRP A 1 71 ? -2.237 2.017 6.714 1.00 94.81 71 TRP A O 1
ATOM 569 N N . ASN A 1 72 ? -2.323 3.837 8.022 1.00 92.38 72 ASN A N 1
ATOM 570 C CA . ASN A 1 72 ? -0.926 4.226 7.801 1.00 92.38 72 ASN A CA 1
ATOM 571 C C . ASN A 1 72 ? 0.068 3.138 8.236 1.00 92.38 72 ASN A C 1
ATOM 573 O O . ASN A 1 72 ? 1.098 2.957 7.594 1.00 92.38 72 ASN A O 1
ATOM 577 N N . GLU A 1 73 ? -0.253 2.390 9.294 1.00 94.00 73 GLU A N 1
ATOM 578 C CA . GLU A 1 73 ? 0.564 1.270 9.764 1.00 94.00 73 GLU A CA 1
ATOM 579 C C . GLU A 1 73 ? 0.560 0.122 8.744 1.00 94.00 73 GLU A C 1
ATOM 581 O O . GLU A 1 73 ? 1.615 -0.397 8.378 1.00 94.00 73 GLU A O 1
ATOM 586 N N . LEU A 1 74 ? -0.622 -0.235 8.225 1.00 94.44 74 LEU A N 1
ATOM 587 C CA . LEU A 1 74 ? -0.748 -1.240 7.169 1.00 94.44 74 LEU A CA 1
ATOM 588 C C . LEU A 1 74 ? -0.004 -0.816 5.901 1.00 94.44 74 LEU A C 1
ATOM 590 O O . LEU A 1 74 ? 0.767 -1.602 5.354 1.00 94.44 74 LEU A O 1
ATOM 594 N N . LYS A 1 75 ? -0.213 0.427 5.457 1.00 93.75 75 LYS A N 1
ATOM 595 C CA . LYS A 1 75 ? 0.449 1.009 4.286 1.00 93.75 75 LYS A CA 1
ATOM 596 C C . LYS A 1 75 ? 1.968 0.890 4.398 1.00 93.75 75 LYS A C 1
ATOM 598 O O . LYS A 1 75 ? 2.583 0.293 3.518 1.00 93.75 75 LYS A O 1
ATOM 603 N N . PHE A 1 76 ? 2.538 1.341 5.517 1.00 89.38 76 PHE A N 1
ATOM 604 C CA . PHE A 1 76 ? 3.974 1.262 5.770 1.00 89.38 76 PHE A CA 1
ATOM 605 C C . PHE A 1 76 ? 4.505 -0.175 5.678 1.00 89.38 76 PHE A C 1
ATOM 607 O O . PHE A 1 76 ? 5.512 -0.421 5.024 1.00 89.38 76 PHE A O 1
ATOM 614 N N . MET A 1 77 ? 3.820 -1.153 6.275 1.00 90.12 77 MET A N 1
ATOM 615 C CA . MET A 1 77 ? 4.278 -2.549 6.237 1.00 90.12 77 MET A CA 1
ATOM 616 C C . MET A 1 77 ? 4.224 -3.166 4.840 1.00 90.12 77 MET A C 1
ATOM 618 O O . MET A 1 77 ? 5.099 -3.958 4.470 1.00 90.12 77 MET A O 1
ATOM 622 N N . LEU A 1 78 ? 3.199 -2.819 4.059 1.00 90.88 78 LEU A N 1
ATOM 623 C CA . LEU A 1 78 ? 3.094 -3.264 2.675 1.00 90.88 78 LEU A CA 1
ATOM 624 C C . LEU A 1 78 ? 4.184 -2.615 1.809 1.00 90.88 78 LEU A C 1
ATOM 626 O O . LEU A 1 78 ? 4.794 -3.308 0.999 1.00 90.88 78 LEU A O 1
ATOM 630 N N . GLU A 1 79 ? 4.486 -1.332 2.015 1.00 88.31 79 GLU A N 1
ATOM 631 C CA . GLU A 1 79 ? 5.602 -0.627 1.367 1.00 88.31 79 GLU A CA 1
ATOM 632 C C . GLU A 1 79 ? 6.962 -1.200 1.782 1.00 88.31 79 GLU A C 1
ATOM 634 O O . GLU A 1 79 ? 7.829 -1.421 0.939 1.00 88.31 79 GLU A O 1
ATOM 639 N N . GLU A 1 80 ? 7.149 -1.545 3.054 1.00 85.62 80 GLU A N 1
ATOM 640 C CA . GLU A 1 80 ? 8.395 -2.133 3.542 1.00 85.62 80 GLU A CA 1
ATOM 641 C C . GLU A 1 80 ? 8.670 -3.514 2.921 1.00 85.62 80 GLU A C 1
ATOM 643 O O . GLU A 1 80 ? 9.8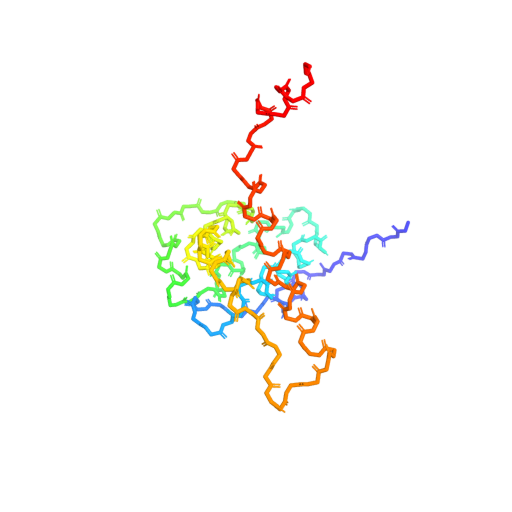28 -3.842 2.628 1.00 85.62 80 GLU A O 1
ATOM 648 N N . SER A 1 81 ? 7.608 -4.304 2.725 1.00 86.81 81 SER A N 1
ATOM 649 C CA . SER A 1 81 ? 7.681 -5.708 2.299 1.00 86.81 81 SER A CA 1
ATOM 650 C C . SER A 1 81 ? 7.581 -5.902 0.785 1.00 86.81 81 SER A C 1
ATOM 652 O O . SER A 1 81 ? 8.229 -6.789 0.230 1.00 86.81 81 SER A O 1
ATOM 654 N N . PHE A 1 82 ? 6.750 -5.100 0.117 1.00 85.31 82 PHE A N 1
ATOM 655 C CA . PHE A 1 82 ? 6.433 -5.223 -1.310 1.00 85.31 82 PHE A CA 1
ATOM 656 C C . PHE A 1 82 ? 6.757 -3.967 -2.111 1.00 85.31 82 PHE A C 1
ATOM 658 O O . PHE A 1 82 ? 6.732 -4.020 -3.341 1.00 85.31 82 PHE A O 1
ATOM 665 N N . GLY A 1 83 ? 7.059 -2.849 -1.448 1.00 72.75 83 GLY A N 1
ATOM 666 C CA . GLY A 1 83 ? 7.527 -1.653 -2.126 1.00 72.75 83 GLY A CA 1
ATOM 667 C C . GLY A 1 83 ? 8.817 -1.958 -2.872 1.00 72.75 83 GLY A C 1
ATOM 668 O O . GLY A 1 83 ? 9.671 -2.730 -2.422 1.00 72.75 83 GLY A O 1
ATOM 669 N N . TRP A 1 84 ? 8.960 -1.371 -4.056 1.00 64.38 84 TRP A N 1
ATOM 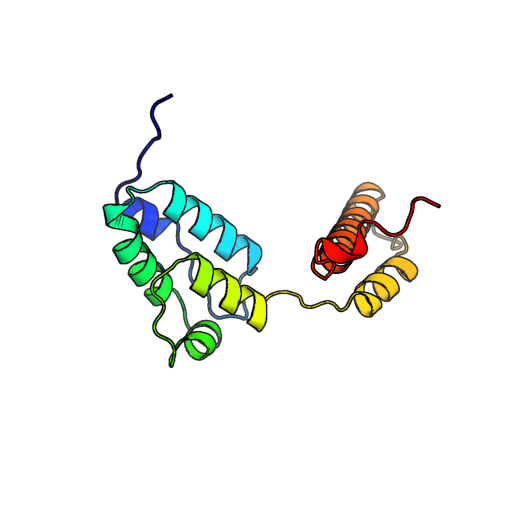670 C CA . TRP A 1 84 ? 10.191 -1.477 -4.822 1.00 64.38 84 TRP A CA 1
ATOM 671 C C . TRP A 1 84 ? 11.325 -0.754 -4.090 1.00 64.38 84 TRP A C 1
ATOM 673 O O . TRP A 1 84 ? 11.635 0.398 -4.376 1.00 64.38 84 TRP A O 1
ATOM 683 N N . LYS A 1 85 ? 12.021 -1.469 -3.201 1.00 58.47 85 LYS A N 1
ATOM 684 C CA . LYS A 1 85 ? 13.331 -1.073 -2.673 1.00 58.47 85 LYS A CA 1
ATOM 685 C C . LYS A 1 85 ? 14.391 -1.267 -3.756 1.00 58.47 85 LYS A C 1
ATOM 687 O O . LYS A 1 85 ? 15.276 -2.115 -3.647 1.00 58.47 85 LYS A O 1
ATOM 692 N N . LYS A 1 86 ? 14.303 -0.506 -4.847 1.00 61.56 86 LYS A N 1
ATOM 693 C CA . LYS A 1 86 ? 15.465 -0.335 -5.715 1.00 61.56 86 LYS A CA 1
ATOM 694 C C . LYS A 1 86 ? 16.435 0.538 -4.927 1.00 61.56 86 LYS A C 1
ATOM 696 O O . LYS A 1 86 ? 16.163 1.713 -4.707 1.00 61.56 86 LYS A O 1
ATOM 701 N N . THR A 1 87 ? 17.532 -0.045 -4.452 1.00 66.88 87 THR A N 1
ATOM 702 C CA . THR A 1 87 ? 18.595 0.729 -3.803 1.00 66.88 87 THR A CA 1
ATOM 703 C C . THR A 1 87 ? 19.001 1.888 -4.715 1.00 66.88 87 THR A C 1
ATOM 705 O O . THR A 1 87 ? 18.967 1.748 -5.941 1.00 66.88 87 THR A O 1
ATOM 708 N N . ILE A 1 88 ? 19.392 3.030 -4.140 1.00 70.06 88 ILE A N 1
ATOM 709 C CA . ILE A 1 88 ? 19.843 4.203 -4.911 1.00 70.06 88 ILE A CA 1
ATOM 710 C C . ILE A 1 88 ? 20.873 3.779 -5.970 1.00 70.06 88 ILE A C 1
ATOM 712 O O . ILE A 1 88 ? 20.761 4.163 -7.130 1.00 70.06 88 ILE A O 1
ATOM 716 N N . SER A 1 89 ? 21.801 2.889 -5.606 1.00 73.31 89 SER A N 1
ATOM 717 C CA . SER A 1 89 ? 22.804 2.324 -6.514 1.00 73.31 89 SER A CA 1
ATOM 718 C C . SER A 1 89 ? 22.198 1.556 -7.694 1.00 73.31 89 SER A C 1
ATOM 720 O O . SER A 1 89 ? 22.673 1.682 -8.820 1.00 73.31 89 SER A O 1
ATOM 722 N N . TYR A 1 90 ? 21.130 0.786 -7.476 1.00 75.38 90 TYR A N 1
ATOM 723 C CA . TYR A 1 90 ? 20.433 0.076 -8.548 1.00 75.38 90 TYR A CA 1
ATOM 724 C C . TYR A 1 90 ? 19.689 1.042 -9.482 1.00 75.38 90 TYR A C 1
ATOM 726 O O . TYR A 1 90 ? 19.735 0.874 -10.700 1.00 75.38 90 TYR A O 1
ATOM 734 N N . LEU A 1 91 ? 19.045 2.082 -8.938 1.00 78.88 91 LEU A N 1
ATOM 735 C CA . LEU A 1 91 ? 18.400 3.133 -9.738 1.00 78.88 91 LEU A CA 1
ATOM 736 C C . LEU A 1 91 ? 19.421 3.925 -10.559 1.00 78.88 91 LEU A C 1
ATOM 738 O O . LEU A 1 91 ? 19.199 4.145 -11.745 1.00 78.88 91 LEU A O 1
ATOM 742 N N . GLN A 1 92 ? 20.556 4.290 -9.957 1.00 82.44 92 GLN A N 1
ATOM 743 C CA . GLN A 1 92 ? 21.667 4.963 -10.636 1.00 82.44 92 GLN A CA 1
ATOM 744 C C . GLN A 1 92 ? 22.218 4.106 -11.774 1.00 82.44 92 GLN A C 1
ATOM 746 O O . GLN A 1 92 ? 22.424 4.603 -12.877 1.00 82.44 92 GLN A O 1
ATOM 751 N N . MET A 1 93 ? 22.405 2.805 -11.537 1.00 83.25 93 MET A N 1
ATOM 752 C CA . MET A 1 93 ? 22.862 1.877 -12.570 1.00 83.25 93 MET A CA 1
ATOM 753 C C . MET A 1 93 ? 21.868 1.789 -13.736 1.00 83.25 93 MET A C 1
ATOM 755 O O . MET A 1 93 ? 22.283 1.819 -14.895 1.00 83.25 93 MET A O 1
ATOM 759 N N . GLN A 1 94 ? 20.561 1.722 -13.456 1.00 83.12 94 GLN A N 1
ATOM 760 C CA . GLN A 1 94 ? 19.533 1.723 -14.502 1.00 83.12 94 GLN A CA 1
ATOM 761 C C . GLN A 1 94 ? 19.478 3.043 -15.268 1.00 83.12 94 GLN A C 1
ATOM 763 O O . GLN A 1 94 ? 19.348 3.021 -16.487 1.00 83.12 94 GLN A O 1
ATOM 768 N N . LEU A 1 95 ? 19.606 4.180 -14.580 1.00 86.19 95 LEU A N 1
ATOM 769 C CA . LEU A 1 95 ? 19.622 5.492 -15.220 1.00 86.19 95 LEU A CA 1
ATOM 770 C C . LEU A 1 95 ? 20.839 5.638 -16.143 1.00 86.19 95 LEU A C 1
ATOM 772 O O . LEU A 1 95 ? 20.688 6.017 -17.298 1.00 86.19 95 LEU A O 1
ATOM 776 N N . ASN A 1 96 ? 22.027 5.250 -15.672 1.00 86.38 96 ASN A N 1
ATOM 777 C CA . ASN A 1 96 ? 23.271 5.334 -16.445 1.00 86.38 96 ASN A CA 1
ATOM 778 C C . ASN A 1 96 ? 23.298 4.390 -17.656 1.00 86.38 96 ASN A C 1
ATOM 780 O O . ASN A 1 96 ? 24.011 4.648 -18.621 1.00 86.38 96 ASN A O 1
ATOM 784 N N . SER A 1 97 ? 22.540 3.293 -17.606 1.00 86.00 97 SER A N 1
ATOM 785 C CA . SER A 1 97 ? 22.383 2.350 -18.721 1.00 86.00 97 SER A CA 1
ATOM 786 C C . SER A 1 97 ? 21.130 2.615 -19.563 1.00 86.00 97 SER A C 1
ATOM 788 O O . SER A 1 97 ? 20.861 1.882 -20.517 1.00 86.00 97 SER A O 1
ATOM 790 N N . CYS A 1 98 ? 20.361 3.659 -19.239 1.00 86.50 98 CYS A N 1
ATOM 791 C CA . CYS A 1 98 ? 19.146 4.016 -19.950 1.00 86.50 98 CYS A CA 1
ATOM 792 C C . CYS A 1 98 ? 19.501 4.630 -21.308 1.00 86.50 98 CYS A C 1
ATOM 794 O O . CYS A 1 98 ? 19.967 5.762 -21.395 1.00 86.50 98 CYS A O 1
ATOM 796 N N . VAL A 1 99 ? 19.255 3.877 -22.376 1.00 89.44 99 VAL A N 1
ATOM 797 C CA . VAL A 1 99 ? 19.342 4.352 -23.760 1.00 89.44 99 VAL A CA 1
ATOM 798 C C . VAL A 1 99 ? 18.029 4.065 -24.480 1.00 89.44 99 VAL A C 1
ATOM 800 O O . VAL A 1 99 ? 17.292 3.149 -24.094 1.00 89.44 99 VAL A O 1
ATOM 803 N N . GLN A 1 100 ? 17.721 4.855 -25.508 1.00 91.44 100 GLN A N 1
ATOM 804 C CA . GLN A 1 100 ? 16.549 4.627 -26.348 1.00 91.44 100 GLN A CA 1
ATOM 805 C C . GLN A 1 100 ? 16.727 3.326 -27.139 1.00 91.44 100 GLN A C 1
ATOM 807 O O . GLN A 1 100 ? 17.744 3.119 -27.806 1.00 91.44 100 GLN A O 1
ATOM 812 N N . SER A 1 101 ? 15.736 2.439 -27.069 1.00 88.94 101 SER A N 1
ATOM 813 C CA . SER A 1 101 ? 15.767 1.176 -27.816 1.00 88.94 101 SER A CA 1
ATOM 814 C C . SER A 1 101 ? 15.442 1.389 -29.300 1.00 88.94 101 SER A C 1
ATOM 816 O O . SER A 1 101 ? 14.716 2.310 -29.658 1.00 88.94 101 SER A O 1
ATOM 818 N N . ARG A 1 102 ? 15.910 0.491 -30.185 1.00 83.50 102 ARG A N 1
ATOM 819 C CA . ARG A 1 102 ? 15.687 0.594 -31.649 1.00 83.50 102 ARG A CA 1
ATOM 820 C C . ARG A 1 102 ? 14.214 0.705 -32.070 1.00 83.50 102 ARG A C 1
ATOM 822 O O . ARG A 1 102 ? 13.945 1.265 -33.124 1.00 83.50 102 ARG A O 1
ATOM 829 N N . ASN A 1 103 ? 13.298 0.176 -31.261 1.00 89.19 103 ASN A N 1
ATOM 830 C CA . ASN A 1 103 ? 11.857 0.158 -31.529 1.00 89.19 103 ASN A CA 1
ATOM 831 C C . ASN A 1 103 ? 11.056 0.989 -30.507 1.00 89.19 103 ASN A C 1
ATOM 833 O O . ASN A 1 103 ? 9.852 0.795 -30.372 1.00 89.19 103 ASN A O 1
ATOM 837 N N . GLU A 1 104 ? 11.716 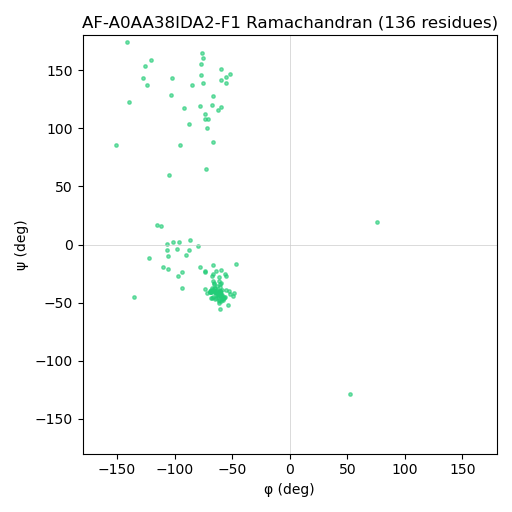1.865 -29.749 1.00 89.62 104 GLU A N 1
ATOM 838 C CA . GLU A 1 104 ? 11.084 2.734 -28.754 1.00 89.62 104 GLU A CA 1
ATOM 839 C C . GLU A 1 104 ? 10.972 4.147 -29.329 1.00 89.62 104 GLU A C 1
ATOM 841 O O . GLU A 1 104 ? 11.954 4.702 -29.826 1.00 89.62 104 GLU A O 1
ATOM 846 N N . ASP A 1 105 ? 9.781 4.742 -29.285 1.00 93.00 105 ASP A N 1
ATOM 847 C CA . ASP A 1 105 ? 9.611 6.134 -29.686 1.00 93.00 105 ASP A CA 1
ATOM 848 C C . ASP A 1 105 ? 10.157 7.092 -28.614 1.00 93.00 105 ASP A C 1
ATOM 850 O O . ASP A 1 105 ? 10.324 6.739 -27.445 1.00 93.00 105 ASP A O 1
ATOM 854 N N . VAL A 1 106 ? 10.422 8.334 -29.019 1.00 91.38 106 VAL A N 1
ATOM 855 C CA . VAL A 1 106 ? 11.043 9.338 -28.144 1.00 91.38 106 VAL A CA 1
ATOM 856 C C . VAL A 1 106 ? 10.192 9.623 -26.904 1.00 91.38 106 VAL A C 1
ATOM 858 O O . VAL A 1 106 ? 10.755 9.796 -25.829 1.00 91.38 106 VAL A O 1
ATOM 861 N N . ARG A 1 107 ? 8.854 9.634 -27.009 1.00 92.00 107 ARG A N 1
ATOM 862 C CA . ARG A 1 107 ? 7.984 9.890 -25.850 1.00 92.00 107 ARG A CA 1
ATOM 863 C C . ARG A 1 107 ? 8.042 8.744 -24.854 1.00 92.00 107 ARG A C 1
ATOM 865 O O . ARG A 1 107 ? 8.192 9.002 -23.664 1.00 92.00 107 ARG A O 1
ATOM 872 N N . SER A 1 108 ? 7.961 7.504 -25.327 1.00 88.69 108 SER A N 1
ATOM 873 C CA . SER A 1 108 ? 8.076 6.326 -24.458 1.00 88.69 108 SER A CA 1
ATOM 874 C C . SER A 1 108 ? 9.428 6.282 -23.740 1.00 88.69 108 SER A C 1
ATOM 876 O O . SER A 1 108 ? 9.477 6.047 -22.532 1.00 88.69 108 SER A O 1
ATOM 878 N N . TYR A 1 109 ? 10.512 6.612 -24.451 1.00 91.81 109 TYR A N 1
ATOM 879 C CA . TYR A 1 109 ? 11.839 6.746 -23.853 1.00 91.81 109 TYR A CA 1
ATOM 880 C C . TYR A 1 109 ? 11.896 7.851 -22.788 1.00 91.81 109 TYR A C 1
ATOM 882 O O . TYR A 1 109 ? 12.377 7.611 -21.679 1.00 91.81 109 TYR A O 1
ATOM 890 N N . SER A 1 110 ? 11.378 9.046 -23.091 1.00 90.69 110 SER A N 1
ATOM 891 C CA . SER A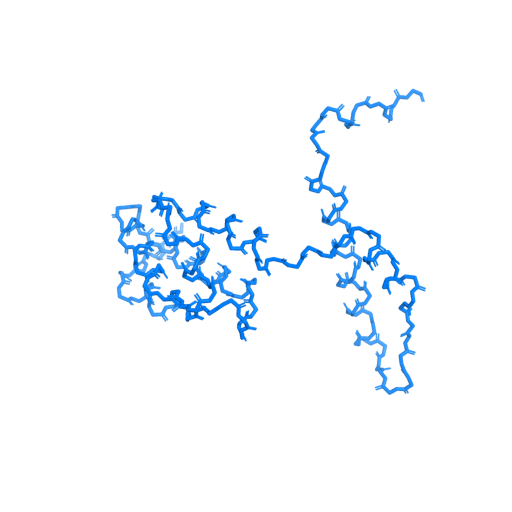 1 110 ? 11.346 10.171 -22.149 1.00 90.69 110 SER A CA 1
ATOM 892 C C . SER A 1 110 ? 10.563 9.841 -20.880 1.00 90.69 110 SER A C 1
ATOM 894 O O . SER A 1 110 ? 11.075 10.071 -19.790 1.00 90.69 110 SER A O 1
ATOM 896 N N . LEU A 1 111 ? 9.383 9.225 -21.000 1.00 91.38 111 LEU A N 1
ATOM 897 C CA . LEU A 1 111 ? 8.575 8.817 -19.845 1.00 91.38 111 LEU A CA 1
ATOM 898 C C . LEU A 1 111 ? 9.315 7.810 -18.957 1.00 91.38 111 LEU A C 1
ATOM 900 O O . LEU A 1 111 ? 9.292 7.920 -17.733 1.00 91.38 111 LEU A O 1
ATOM 904 N N . ARG A 1 112 ? 10.021 6.849 -19.563 1.00 90.00 112 ARG A N 1
ATOM 905 C CA . ARG A 1 112 ? 10.829 5.869 -18.827 1.00 90.00 112 ARG A CA 1
ATOM 906 C C . ARG A 1 112 ? 12.017 6.519 -18.115 1.00 90.00 112 ARG A C 1
ATOM 908 O O . ARG A 1 112 ? 12.350 6.131 -16.994 1.00 90.00 112 ARG A O 1
ATOM 915 N N . LEU A 1 113 ? 12.661 7.496 -18.752 1.00 90.31 113 LEU A N 1
ATOM 916 C CA . LEU A 1 113 ? 13.760 8.252 -18.154 1.00 90.31 113 LEU A CA 1
ATOM 917 C C . LEU A 1 113 ? 13.274 9.111 -16.976 1.00 90.31 113 LEU A C 1
ATOM 919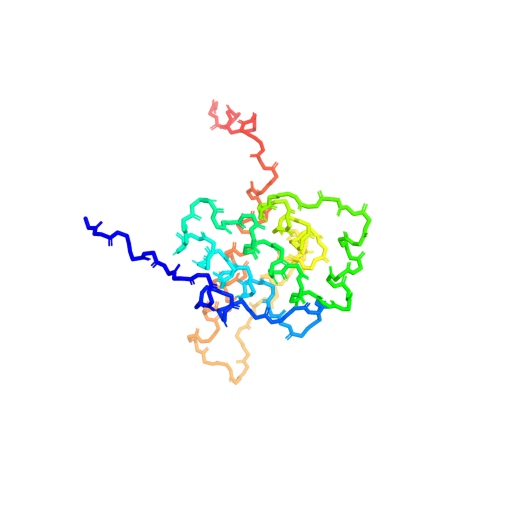 O O . LEU A 1 113 ? 13.896 9.086 -15.913 1.00 90.31 113 LEU A O 1
ATOM 923 N N . GLU A 1 114 ? 12.147 9.805 -17.138 1.00 90.00 114 GLU A N 1
ATOM 924 C CA . GLU A 1 114 ? 11.496 10.588 -16.080 1.00 90.00 114 GLU A CA 1
ATOM 925 C C . GLU A 1 114 ? 11.093 9.707 -14.895 1.00 90.00 114 GLU A C 1
ATOM 927 O O . GLU A 1 114 ? 11.354 10.057 -13.745 1.00 90.00 114 GLU A O 1
ATOM 932 N N . GLU A 1 115 ? 10.532 8.525 -15.153 1.00 86.31 115 GLU A N 1
ATOM 933 C CA . GLU A 1 115 ? 10.165 7.571 -14.108 1.00 86.31 115 GLU A CA 1
ATOM 934 C C . GLU A 1 115 ? 11.392 7.106 -13.298 1.00 86.31 115 GLU A C 1
ATOM 936 O O . GLU A 1 115 ? 11.344 7.044 -12.065 1.00 86.31 115 GLU A O 1
ATOM 941 N N . LEU A 1 116 ? 12.512 6.797 -13.968 1.00 84.25 116 LEU A N 1
ATOM 942 C CA . LEU A 1 116 ? 13.770 6.435 -13.302 1.00 84.25 116 LEU A CA 1
ATOM 943 C C . LEU A 1 116 ? 14.331 7.598 -12.477 1.00 84.25 116 LEU A C 1
ATOM 945 O O . LEU A 1 116 ? 14.780 7.383 -11.348 1.00 84.25 116 LEU A O 1
ATOM 949 N N . GLN A 1 117 ? 14.279 8.816 -13.016 1.00 85.44 117 GLN A N 1
ATOM 950 C CA . GLN A 1 117 ? 14.750 10.018 -12.335 1.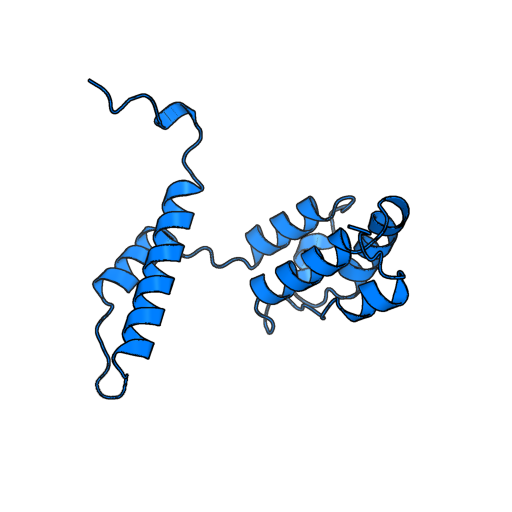00 85.44 117 GLN A CA 1
ATOM 951 C C . GLN A 1 117 ? 13.908 10.328 -11.092 1.00 85.44 117 GLN A C 1
ATOM 953 O O . GLN A 1 117 ? 14.466 10.547 -10.017 1.00 85.44 117 GLN A O 1
ATOM 958 N N . TYR A 1 118 ? 12.580 10.278 -11.207 1.00 84.69 118 TYR A N 1
ATOM 959 C CA . TYR A 1 118 ? 11.652 10.498 -10.099 1.00 84.69 118 TYR A CA 1
ATOM 960 C C . TYR A 1 118 ? 11.887 9.503 -8.956 1.00 84.69 118 TYR A C 1
ATOM 962 O O . TYR A 1 118 ? 12.037 9.898 -7.799 1.00 84.69 118 TYR A O 1
ATOM 970 N N . LYS A 1 119 ? 12.021 8.209 -9.280 1.00 81.62 119 LYS A N 1
ATOM 971 C CA . LYS A 1 119 ? 12.316 7.160 -8.288 1.00 81.62 119 LYS A CA 1
ATOM 972 C C . LYS A 1 119 ? 13.645 7.394 -7.572 1.00 81.62 119 LYS A C 1
ATOM 974 O O . LYS A 1 119 ? 13.734 7.184 -6.366 1.00 81.62 119 LYS A O 1
ATOM 979 N N . LEU A 1 120 ? 14.675 7.827 -8.301 1.00 81.94 120 LEU A N 1
ATOM 980 C CA . LEU A 1 120 ? 16.003 8.086 -7.743 1.00 81.94 120 LEU A CA 1
ATOM 981 C C . LEU A 1 120 ? 16.009 9.300 -6.812 1.00 81.94 120 LEU A C 1
ATOM 983 O O . LEU A 1 120 ? 16.633 9.243 -5.752 1.00 81.94 120 LEU A O 1
ATOM 987 N N . ILE A 1 121 ? 15.300 10.368 -7.183 1.00 82.31 121 ILE A N 1
ATOM 988 C CA . ILE A 1 121 ? 15.130 11.556 -6.339 1.00 82.31 121 ILE A CA 1
ATOM 989 C C . ILE A 1 121 ? 14.416 11.174 -5.041 1.00 82.31 121 ILE A C 1
ATOM 991 O O . ILE A 1 121 ? 14.944 11.455 -3.968 1.00 82.31 121 ILE A O 1
ATOM 995 N N . ASN A 1 122 ? 13.283 10.470 -5.121 1.00 79.62 122 ASN A N 1
ATOM 996 C CA . ASN A 1 122 ? 12.534 10.053 -3.933 1.00 79.62 122 ASN A CA 1
ATOM 997 C C . ASN A 1 122 ? 13.381 9.171 -3.004 1.00 79.62 122 ASN A C 1
ATOM 999 O O . ASN A 1 122 ? 13.531 9.496 -1.828 1.00 79.62 122 ASN A O 1
ATOM 1003 N N . ALA A 1 123 ? 14.045 8.142 -3.542 1.00 74.25 123 ALA A N 1
ATOM 1004 C CA . ALA A 1 123 ? 14.920 7.265 -2.758 1.00 74.25 123 ALA A CA 1
ATOM 1005 C C . ALA A 1 123 ? 16.108 8.012 -2.112 1.00 74.25 123 ALA A C 1
ATOM 1007 O O . ALA A 1 123 ? 16.567 7.641 -1.031 1.00 74.25 123 ALA A O 1
ATOM 1008 N N . SER A 1 124 ? 16.610 9.074 -2.756 1.00 71.38 124 SER A N 1
ATOM 1009 C CA . SER A 1 124 ? 17.703 9.912 -2.231 1.00 71.38 124 SER A CA 1
ATOM 1010 C C . SER A 1 124 ? 17.245 10.905 -1.155 1.00 71.38 124 SER A C 1
ATOM 1012 O O . SER A 1 124 ? 18.076 11.417 -0.402 1.00 71.38 124 SER A O 1
ATOM 1014 N N . CYS A 1 125 ? 15.944 11.195 -1.089 1.00 66.94 125 CYS A N 1
ATOM 1015 C CA . CYS A 1 125 ? 15.338 12.112 -0.125 1.00 66.94 125 CYS A CA 1
ATOM 1016 C C . CYS A 1 125 ? 14.741 11.386 1.093 1.00 66.94 125 CYS A C 1
ATOM 1018 O O . CYS A 1 125 ? 14.741 11.960 2.177 1.00 66.94 125 CYS A O 1
ATOM 1020 N N . GLU A 1 126 ? 14.316 10.124 0.961 1.00 60.28 126 GLU A N 1
ATOM 1021 C CA . GLU A 1 126 ? 13.747 9.311 2.057 1.00 60.28 126 GLU A CA 1
ATOM 1022 C C . GLU A 1 126 ? 14.697 9.101 3.255 1.00 60.28 126 GLU A C 1
ATOM 1024 O O . GLU A 1 126 ? 14.233 8.850 4.362 1.00 60.28 126 GLU A O 1
ATOM 1029 N N . ASN A 1 127 ? 16.017 9.246 3.073 1.00 51.44 127 ASN A N 1
ATOM 1030 C CA . ASN A 1 127 ? 17.017 9.070 4.140 1.00 51.44 127 ASN A CA 1
ATOM 1031 C C . ASN A 1 127 ? 17.555 10.382 4.738 1.00 51.44 127 ASN A C 1
ATOM 1033 O O . ASN A 1 127 ? 18.420 10.340 5.609 1.00 51.44 127 ASN A O 1
ATOM 1037 N N . LYS A 1 128 ? 17.072 11.550 4.299 1.00 50.25 128 LYS A N 1
ATOM 1038 C CA . LYS A 1 128 ? 17.543 12.837 4.829 1.00 50.25 128 LYS A CA 1
ATOM 1039 C C . LYS A 1 128 ? 16.620 13.315 5.941 1.00 50.25 128 LYS A C 1
ATOM 1041 O O . LYS A 1 128 ? 15.710 14.106 5.716 1.00 50.25 128 LYS A O 1
ATOM 1046 N N . THR A 1 129 ? 16.871 12.856 7.163 1.00 47.69 129 THR A N 1
ATOM 1047 C CA . THR A 1 129 ? 16.396 13.562 8.361 1.00 47.69 129 THR A CA 1
ATOM 1048 C C . THR A 1 129 ? 16.901 15.009 8.333 1.00 47.69 129 THR A C 1
ATOM 1050 O O . THR A 1 129 ? 18.059 15.247 7.988 1.00 47.69 129 THR A O 1
ATOM 1053 N N . GLU A 1 130 ? 16.055 15.969 8.724 1.00 48.19 130 GLU A N 1
ATOM 1054 C CA . GLU A 1 130 ? 16.286 17.432 8.705 1.00 48.19 130 GLU A CA 1
ATOM 1055 C C . GLU A 1 130 ? 17.641 17.914 9.266 1.00 48.19 130 GLU A C 1
ATOM 1057 O O . GLU A 1 130 ? 18.061 19.037 8.983 1.00 48.19 130 GLU A O 1
ATOM 1062 N N . ALA A 1 131 ? 18.354 17.078 10.023 1.00 45.28 131 ALA A N 1
ATOM 1063 C CA . ALA A 1 131 ? 19.682 17.365 10.554 1.00 45.28 131 ALA A CA 1
ATOM 1064 C C . ALA A 1 131 ? 20.758 17.605 9.473 1.00 45.28 131 ALA A C 1
ATOM 1066 O O . ALA A 1 131 ? 21.687 18.372 9.718 1.00 45.28 131 ALA A O 1
ATOM 1067 N N . GLU A 1 132 ? 20.637 17.026 8.274 1.00 46.69 132 GLU A N 1
ATOM 1068 C CA . GLU A 1 132 ? 21.661 17.174 7.221 1.00 46.69 132 GLU A CA 1
ATOM 1069 C C . GLU A 1 132 ? 21.425 18.374 6.286 1.00 46.69 132 GLU A C 1
ATOM 1071 O O . GLU A 1 132 ? 22.302 18.744 5.505 1.00 46.69 132 GLU A O 1
ATOM 1076 N N . SER A 1 133 ? 20.268 19.044 6.373 1.00 44.34 133 SER A N 1
ATOM 1077 C CA . SER A 1 133 ? 19.932 20.159 5.472 1.00 44.34 133 SER A CA 1
ATOM 1078 C C . SER A 1 133 ? 20.593 21.497 5.846 1.00 44.34 133 SER A C 1
ATOM 1080 O O . SER A 1 133 ? 20.383 22.485 5.141 1.00 44.34 133 SER A O 1
ATOM 1082 N N . LYS A 1 134 ? 21.380 21.574 6.929 1.00 44.19 134 LYS A N 1
ATOM 1083 C CA . LYS A 1 134 ? 21.992 22.835 7.398 1.00 44.19 134 LYS A CA 1
ATOM 1084 C C . LYS A 1 134 ? 23.497 22.987 7.168 1.00 44.19 134 LYS A C 1
ATOM 1086 O O . LYS A 1 134 ? 24.027 24.036 7.515 1.00 44.19 134 LYS A O 1
ATOM 1091 N N . THR A 1 135 ? 24.193 22.028 6.559 1.00 43.47 135 THR A N 1
ATOM 1092 C CA . THR A 1 135 ? 25.664 22.135 6.426 1.00 43.47 135 THR A CA 1
ATOM 1093 C C . THR A 1 135 ? 26.143 22.659 5.068 1.00 43.47 135 THR A C 1
ATOM 1095 O O . THR A 1 135 ? 27.328 22.922 4.911 1.00 43.47 135 THR A O 1
ATOM 1098 N N . ILE A 1 136 ? 25.261 22.911 4.095 1.00 48.78 136 ILE A N 1
ATOM 1099 C CA . ILE A 1 136 ? 25.666 23.502 2.803 1.00 48.78 136 ILE A CA 1
ATOM 1100 C C . ILE A 1 136 ? 25.263 24.983 2.740 1.00 48.78 136 ILE A C 1
ATOM 1102 O O . ILE A 1 136 ? 24.461 25.422 1.921 1.00 48.78 136 ILE A O 1
ATOM 1106 N N . SER A 1 137 ? 25.792 25.763 3.674 1.00 41.31 137 SER A N 1
ATOM 1107 C CA . SER A 1 137 ? 25.974 27.210 3.536 1.00 41.31 137 SER A CA 1
ATOM 1108 C C . SER A 1 137 ? 27.185 27.579 4.379 1.00 41.31 137 SER A C 1
ATOM 1110 O O . SER A 1 137 ? 27.075 27.883 5.565 1.00 41.31 137 SER A O 1
ATOM 1112 N N . THR A 1 138 ? 28.365 27.452 3.785 1.00 37.22 138 THR A N 1
ATOM 1113 C CA . THR A 1 138 ? 29.590 28.115 4.241 1.00 37.22 138 THR A CA 1
ATOM 1114 C C . THR A 1 138 ? 30.286 28.668 3.014 1.00 37.22 138 THR A C 1
ATOM 1116 O O . THR A 1 138 ? 30.313 27.938 1.997 1.00 37.22 138 THR A O 1
#

Solvent-accessible surface area (backbone atoms only — not comparable to full-atom values): 8380 Å² total; per-residue (Å²): 130,84,80,74,65,47,56,71,72,61,32,56,69,55,47,67,72,38,39,73,75,84,59,60,61,67,63,51,48,53,36,41,52,50,32,54,73,30,34,54,78,89,48,40,63,59,50,47,53,53,52,55,71,33,38,32,68,58,43,35,65,77,45,72,92,57,91,80,81,48,67,69,60,53,51,50,52,48,44,74,73,65,40,85,79,65,48,61,68,55,39,49,52,50,54,76,66,63,70,79,51,100,89,52,54,72,66,63,42,50,54,54,50,50,52,47,49,52,53,40,52,49,60,67,50,77,75,61,60,80,83,68,77,70,76,88,77,129

pLDDT: mean 82.99, std 15.4, range [37.22, 96.69]